Protein AF-E4XS10-F1 (afdb_monomer)

Sequence (160 aa):
MKAYHEHLRAQDFDCLFFNAWRDDASDKVFFDTILTDALDEKPAGSLENAVERLVAHYSSDDAFHLVIFLNNIESNCIARSLDLLVELVTCKKISLVATIDKIYGAFAFDQCQRSQLNFISIETATFMPYVHETKSGHSIWAKSAGKIGNFTKFPVTNKE

Foldseek 3Di:
DVVVQVVVVVVVAAEDEDELLDPPAALQVVLQCCCCVVVVDHRDPDNVVSLVVLLVQLLDPPGAQYEYEYEACVHPRNLVPLVSVLSNCLRPSYHYDYDHDDPCSVVSDDPVSCVSNVDDDDDDDDPDDPPPSPPPCPDPVSVVVVVVVPPDPDPPPDDD

Secondary structure (DSSP, 8-state):
-HHHHHHHHTTT-EEEEEETTSTT--HHHHHHHHHHHHH-PPPPSSHHHHHHHHHHHHTSTTS--EEEEEE-TTSHHHHTTHHHHHHHHTSTTEEEEE---STTGGGSS-HHHHHHH-------------TTTT-STTSHHHHHHHHGGG----------

pLDDT: mean 84.41, std 14.78, range [41.78, 96.5]

InterPro domains:
  IPR007220 Origin recognition complex, subunit 2 [PTHR14052] (6-147)
  IPR056772 Origin recognition complex subunit 2, RecA-like domain [PF04084] (4-122)

Structure (mmCIF, N/CA/C/O backbone):
data_AF-E4XS10-F1
#
_entry.id   AF-E4XS10-F1
#
loop_
_atom_site.group_PDB
_atom_site.id
_atom_site.type_symbol
_atom_site.label_atom_id
_atom_site.label_alt_id
_atom_site.label_comp_id
_atom_site.label_asym_id
_atom_site.label_entity_id
_atom_site.label_seq_id
_atom_site.pdbx_PDB_ins_code
_atom_site.Cartn_x
_atom_site.Cartn_y
_atom_site.Cartn_z
_atom_site.occupancy
_atom_site.B_iso_or_equiv
_atom_site.auth_seq_id
_atom_site.auth_comp_id
_atom_site.auth_asym_id
_atom_site.auth_atom_id
_atom_site.pdbx_PDB_model_num
ATOM 1 N N . MET A 1 1 ? 6.756 -11.443 -1.929 1.00 90.25 1 MET A N 1
ATOM 2 C CA . MET A 1 1 ? 5.445 -10.756 -1.874 1.00 90.25 1 MET A CA 1
ATOM 3 C C . MET A 1 1 ? 4.267 -11.681 -2.145 1.00 90.25 1 MET A C 1
ATOM 5 O O . MET A 1 1 ? 3.616 -12.047 -1.181 1.00 90.25 1 MET A 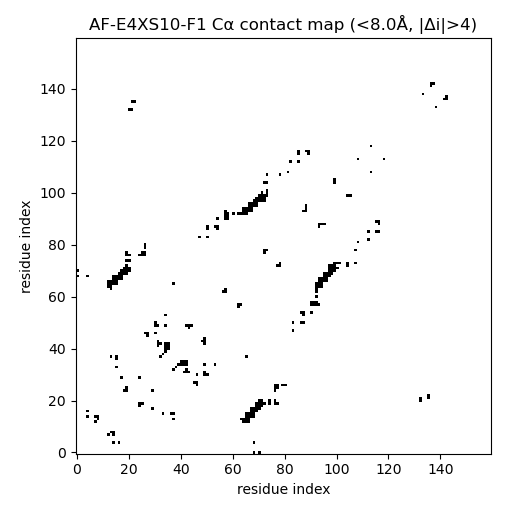O 1
ATOM 9 N N . LYS A 1 2 ? 4.006 -12.125 -3.386 1.00 92.06 2 LYS A N 1
ATOM 10 C CA . LYS A 1 2 ? 2.802 -12.924 -3.715 1.00 92.06 2 LYS A CA 1
ATOM 11 C C . LYS A 1 2 ? 2.607 -14.180 -2.848 1.00 92.06 2 LYS A C 1
ATOM 13 O O . LYS A 1 2 ? 1.542 -14.345 -2.272 1.00 92.06 2 LYS A O 1
ATOM 18 N N . ALA A 1 3 ? 3.644 -15.005 -2.697 1.00 93.62 3 ALA A N 1
ATOM 19 C CA . ALA A 1 3 ? 3.575 -16.202 -1.852 1.00 93.62 3 ALA A CA 1
ATOM 20 C C . ALA A 1 3 ? 3.287 -15.876 -0.373 1.00 93.62 3 ALA A C 1
ATOM 22 O O . ALA A 1 3 ? 2.589 -16.622 0.302 1.00 93.62 3 ALA A O 1
ATOM 23 N N . TYR A 1 4 ? 3.793 -14.743 0.129 1.00 94.25 4 TYR A N 1
ATOM 24 C CA . TYR A 1 4 ? 3.527 -14.308 1.502 1.00 94.25 4 TYR A CA 1
ATOM 25 C C . TYR A 1 4 ? 2.086 -13.806 1.663 1.00 94.25 4 TYR A C 1
ATOM 27 O O . TYR A 1 4 ? 1.415 -14.164 2.622 1.00 94.25 4 TYR A O 1
ATOM 35 N N . HIS A 1 5 ? 1.577 -13.067 0.679 1.00 94.94 5 HIS A N 1
ATOM 36 C CA . HIS A 1 5 ? 0.167 -12.687 0.616 1.00 94.94 5 HIS A CA 1
ATOM 37 C C . HIS A 1 5 ? -0.763 -13.913 0.585 1.00 94.94 5 HIS A C 1
ATOM 39 O O . HIS A 1 5 ? -1.728 -13.966 1.338 1.00 94.94 5 HIS A O 1
ATOM 45 N N . GLU A 1 6 ? -0.463 -14.925 -0.236 1.00 94.62 6 GLU A N 1
ATOM 46 C C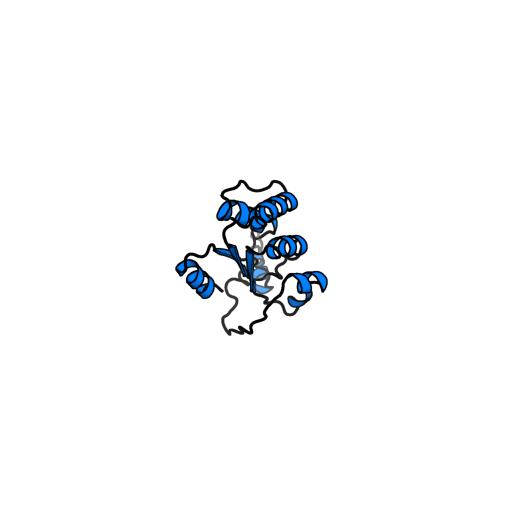A . GLU A 1 6 ? -1.238 -16.177 -0.278 1.00 94.62 6 GLU A CA 1
ATOM 47 C C . GLU A 1 6 ? -1.186 -16.929 1.059 1.00 94.62 6 GLU A C 1
ATOM 49 O O . GLU A 1 6 ? -2.200 -17.462 1.506 1.00 94.62 6 GLU A O 1
ATOM 54 N N . HIS A 1 7 ? -0.029 -16.926 1.725 1.00 95.19 7 HIS A N 1
ATOM 55 C CA . HIS A 1 7 ? 0.133 -17.513 3.051 1.00 95.19 7 HIS A CA 1
ATOM 56 C C . HIS A 1 7 ? -0.716 -16.811 4.122 1.00 95.19 7 HIS A C 1
ATOM 58 O O . HIS A 1 7 ? -1.375 -17.498 4.898 1.00 95.19 7 HIS A O 1
ATOM 64 N N . LEU A 1 8 ? -0.740 -15.472 4.151 1.00 94.44 8 LEU A N 1
ATOM 65 C CA . LEU A 1 8 ? -1.576 -14.722 5.098 1.00 94.44 8 LEU A CA 1
ATOM 66 C C . LEU A 1 8 ? -3.068 -14.871 4.792 1.00 94.44 8 LEU A C 1
ATOM 68 O O . LEU A 1 8 ? -3.858 -15.072 5.710 1.00 94.44 8 LEU A O 1
ATOM 72 N N . ARG A 1 9 ? -3.460 -14.874 3.513 1.00 91.94 9 ARG A N 1
ATOM 73 C CA . ARG A 1 9 ? -4.850 -15.160 3.130 1.00 91.94 9 ARG A CA 1
ATOM 74 C C . ARG A 1 9 ? -5.305 -16.550 3.563 1.00 91.94 9 ARG A C 1
ATOM 76 O O . ARG A 1 9 ? -6.439 -16.709 3.991 1.00 91.94 9 ARG A O 1
ATOM 83 N N . ALA A 1 10 ? -4.432 -17.553 3.487 1.00 94.00 10 ALA A N 1
ATOM 84 C CA . ALA A 1 10 ? -4.741 -18.898 3.975 1.00 94.00 10 ALA A CA 1
ATOM 85 C C . ALA A 1 10 ? -4.924 -18.962 5.505 1.00 94.00 10 ALA A C 1
ATOM 87 O O . ALA A 1 10 ? -5.482 -19.933 6.009 1.00 94.00 10 ALA A O 1
ATOM 88 N N . GLN A 1 11 ? -4.456 -17.944 6.232 1.00 93.69 11 GLN A N 1
ATOM 89 C CA . GLN A 1 11 ? -4.648 -17.769 7.673 1.00 93.69 11 GLN A CA 1
ATOM 90 C C . GLN A 1 11 ? -5.823 -16.840 8.013 1.00 93.69 11 GLN A C 1
ATOM 92 O O . GLN A 1 11 ? -5.967 -16.469 9.173 1.00 93.69 11 GLN A O 1
ATOM 97 N N . ASP A 1 12 ? -6.654 -16.487 7.027 1.00 91.81 12 ASP A N 1
ATOM 98 C CA . ASP A 1 12 ? -7.854 -15.658 7.200 1.00 91.81 12 ASP A CA 1
ATOM 99 C C . ASP A 1 12 ? -7.565 -14.199 7.610 1.00 91.81 12 ASP A C 1
ATOM 101 O O . ASP A 1 12 ? -8.380 -13.536 8.248 1.00 91.81 12 ASP A O 1
ATOM 105 N N . PHE A 1 13 ? -6.391 -13.672 7.237 1.00 92.56 13 PHE A N 1
ATOM 106 C CA . PHE A 1 13 ? -6.114 -12.237 7.344 1.00 92.56 13 PHE A CA 1
ATOM 107 C C . PHE A 1 13 ? -6.729 -11.468 6.179 1.00 92.56 13 PHE A C 1
ATOM 109 O O . PHE A 1 13 ? -6.592 -11.872 5.017 1.00 92.56 13 PHE A O 1
ATOM 116 N N . ASP A 1 14 ? -7.297 -10.300 6.479 1.00 93.19 14 ASP A N 1
ATOM 117 C CA . ASP A 1 14 ? -7.708 -9.367 5.441 1.00 93.19 14 ASP A CA 1
ATOM 118 C C . ASP A 1 14 ? -6.476 -8.730 4.789 1.00 93.19 14 ASP A C 1
ATOM 120 O O . ASP A 1 14 ? -5.573 -8.211 5.455 1.00 93.19 14 ASP A O 1
ATOM 124 N N . CYS A 1 15 ? -6.401 -8.848 3.469 1.00 95.06 15 CYS A N 1
ATOM 125 C CA . CYS A 1 15 ? -5.207 -8.537 2.705 1.00 95.06 15 CYS A CA 1
ATOM 126 C C . CYS A 1 15 ? -5.565 -7.789 1.426 1.00 95.06 15 CYS A C 1
ATOM 128 O O . CYS A 1 15 ? -6.272 -8.318 0.563 1.00 95.06 15 CYS A O 1
ATOM 130 N N . LEU A 1 16 ? -4.950 -6.622 1.245 1.00 94.94 16 LEU A N 1
ATOM 131 C CA . LEU A 1 16 ? -4.981 -5.887 -0.013 1.00 94.94 16 LEU A CA 1
ATOM 132 C C . LEU A 1 16 ? -3.654 -6.061 -0.750 1.00 94.94 16 LEU A C 1
ATOM 134 O O . LEU A 1 16 ? -2.589 -5.888 -0.164 1.00 94.94 16 LEU A O 1
ATOM 138 N N . PHE A 1 17 ? -3.701 -6.355 -2.051 1.00 94.75 17 PHE A N 1
ATOM 139 C CA . PHE A 1 17 ? -2.505 -6.486 -2.885 1.00 94.75 17 PHE A CA 1
ATOM 140 C C . PHE A 1 17 ? -2.512 -5.468 -4.023 1.00 94.75 17 PHE A C 1
ATOM 142 O O . PHE A 1 17 ? -3.313 -5.567 -4.952 1.00 94.75 17 PHE A O 1
ATOM 149 N N . PHE A 1 18 ? -1.577 -4.520 -3.985 1.00 93.88 18 PHE A N 1
ATOM 150 C CA . PHE A 1 18 ? -1.490 -3.426 -4.942 1.00 93.88 18 PHE A CA 1
ATOM 151 C C . PHE A 1 18 ? -0.147 -3.397 -5.680 1.00 93.88 18 PHE A C 1
ATOM 153 O O . PHE A 1 18 ? 0.933 -3.519 -5.099 1.00 93.88 18 PHE A O 1
ATOM 160 N N . ASN A 1 19 ? -0.224 -3.209 -6.996 1.00 92.81 19 ASN A N 1
ATOM 161 C CA . ASN A 1 19 ? 0.925 -3.151 -7.895 1.00 92.81 19 ASN A CA 1
ATOM 162 C C . ASN A 1 19 ? 1.097 -1.726 -8.415 1.00 92.81 19 ASN A C 1
ATOM 164 O O . ASN A 1 19 ? 0.420 -1.341 -9.368 1.00 92.81 19 ASN A O 1
ATOM 168 N N . ALA A 1 20 ? 2.016 -0.959 -7.831 1.00 90.12 20 ALA A N 1
ATOM 169 C CA . ALA A 1 20 ? 2.177 0.450 -8.187 1.00 90.12 20 ALA A CA 1
ATOM 170 C C . ALA A 1 20 ? 3.050 0.691 -9.436 1.00 90.12 20 ALA A C 1
ATOM 172 O O . ALA A 1 20 ? 3.214 1.824 -9.879 1.00 90.12 20 ALA A O 1
ATOM 173 N N . TRP A 1 21 ? 3.579 -0.374 -10.045 1.00 85.56 21 TRP A N 1
ATOM 174 C CA . TRP A 1 21 ? 4.240 -0.335 -11.355 1.00 85.56 21 TRP A CA 1
ATOM 175 C C . TRP A 1 21 ? 3.260 -0.342 -12.541 1.00 85.56 21 TRP A C 1
ATOM 177 O O . TRP A 1 21 ? 3.698 -0.197 -13.681 1.00 85.56 21 TRP A O 1
ATOM 187 N N . ARG A 1 22 ? 1.954 -0.548 -12.308 1.00 87.62 22 ARG A N 1
ATOM 188 C CA . ARG A 1 22 ? 0.944 -0.550 -13.378 1.00 87.62 22 ARG A CA 1
ATOM 189 C C . ARG A 1 22 ? 0.756 0.850 -13.962 1.00 87.62 22 ARG A C 1
ATOM 191 O O . ARG A 1 22 ? 0.765 1.834 -13.231 1.00 87.62 22 ARG A O 1
ATOM 198 N N . ASP A 1 23 ? 0.484 0.922 -15.263 1.00 82.75 23 ASP A N 1
ATOM 199 C CA . ASP A 1 23 ? 0.270 2.196 -15.965 1.00 82.75 23 ASP A CA 1
ATOM 200 C C . ASP A 1 23 ? -1.002 2.937 -15.505 1.00 82.75 23 ASP A C 1
ATOM 202 O O . ASP A 1 23 ? -1.078 4.159 -15.602 1.00 82.75 23 ASP A O 1
ATOM 206 N N . ASP A 1 24 ? -2.002 2.207 -15.003 1.00 86.38 24 ASP A N 1
ATOM 207 C CA . ASP A 1 24 ? -3.260 2.747 -14.478 1.00 86.38 24 ASP A CA 1
ATOM 208 C C . ASP A 1 24 ? -3.248 2.959 -12.955 1.00 86.38 24 ASP A C 1
ATOM 210 O O . ASP A 1 24 ? -4.259 3.368 -12.381 1.00 86.38 24 ASP A O 1
ATOM 214 N N . ALA A 1 25 ? -2.117 2.697 -12.293 1.00 88.94 25 ALA A N 1
ATOM 215 C CA . ALA A 1 25 ? -1.977 2.957 -10.871 1.00 88.94 25 ALA A CA 1
ATOM 216 C C . ALA A 1 25 ? -1.880 4.469 -10.609 1.00 88.94 25 ALA A C 1
ATOM 218 O O . ALA A 1 25 ? -1.029 5.171 -11.159 1.00 88.94 25 ALA A O 1
ATOM 219 N N . SER A 1 26 ? -2.739 4.957 -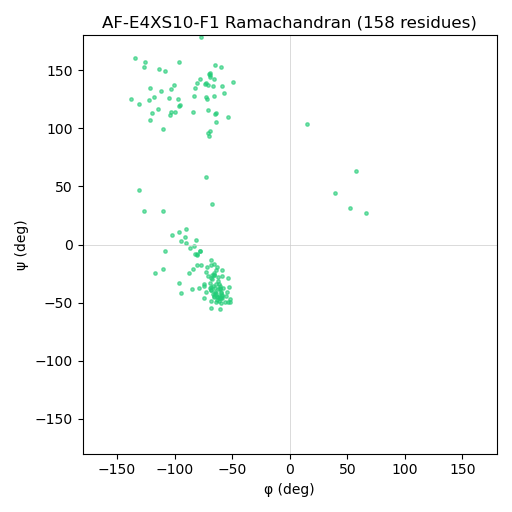9.717 1.00 91.81 26 SER A N 1
ATOM 220 C CA . SER A 1 26 ? -2.635 6.278 -9.099 1.00 91.81 26 SER A CA 1
ATOM 221 C C . SER A 1 26 ? -2.871 6.169 -7.595 1.00 91.81 26 SER A C 1
ATOM 223 O O . SER A 1 26 ? -3.445 5.188 -7.116 1.00 91.81 26 SER A O 1
ATOM 225 N N . ASP A 1 27 ? -2.427 7.177 -6.851 1.00 92.19 27 ASP A N 1
ATOM 226 C CA . ASP A 1 27 ? -2.756 7.347 -5.438 1.00 92.19 27 ASP A CA 1
ATOM 227 C C . ASP A 1 27 ? -4.268 7.278 -5.206 1.00 92.19 27 ASP A C 1
ATOM 229 O O . ASP A 1 27 ? -4.723 6.502 -4.371 1.00 92.19 27 ASP A O 1
ATOM 233 N N . LYS A 1 28 ? -5.064 7.988 -6.011 1.00 92.12 28 LYS A N 1
ATOM 234 C CA . LYS A 1 28 ? -6.524 7.921 -5.924 1.00 92.12 28 LYS A CA 1
ATOM 235 C C . LYS A 1 28 ? -7.046 6.494 -6.083 1.00 92.12 28 LYS A C 1
ATOM 237 O O . LYS A 1 28 ? -7.825 6.045 -5.252 1.00 92.12 28 LYS A O 1
ATOM 242 N N . VAL A 1 29 ? -6.597 5.776 -7.117 1.00 92.69 29 VAL A N 1
ATOM 243 C CA . VAL A 1 29 ? -7.012 4.381 -7.341 1.00 92.69 29 VAL A CA 1
ATOM 244 C C . VAL A 1 29 ? -6.627 3.513 -6.148 1.00 92.69 29 VAL A C 1
ATOM 246 O O . VAL A 1 29 ? -7.430 2.689 -5.731 1.00 92.69 29 VAL A O 1
ATOM 249 N N . PHE A 1 30 ? -5.445 3.710 -5.566 1.00 93.81 30 PHE A N 1
ATOM 250 C CA . PHE A 1 30 ? -5.004 2.965 -4.391 1.00 93.81 30 PHE A CA 1
ATOM 251 C C . PHE A 1 30 ? -5.938 3.162 -3.186 1.00 93.81 30 PHE A C 1
ATOM 253 O O . PHE A 1 30 ? -6.467 2.177 -2.675 1.00 93.81 30 PHE A O 1
ATOM 260 N N . PHE A 1 31 ? -6.197 4.404 -2.763 1.00 94.12 31 PHE A N 1
ATOM 261 C CA . PHE A 1 31 ? -7.053 4.656 -1.595 1.00 94.12 31 PHE A CA 1
ATOM 262 C C . PHE A 1 31 ? -8.527 4.317 -1.853 1.00 94.12 31 PHE A C 1
ATOM 264 O O . PHE A 1 31 ? -9.179 3.751 -0.976 1.00 94.12 31 PHE A O 1
ATOM 271 N N . ASP A 1 32 ? -9.040 4.574 -3.060 1.00 93.62 32 ASP A N 1
ATOM 272 C CA . ASP A 1 32 ? -10.398 4.165 -3.438 1.00 93.62 32 ASP A CA 1
ATOM 273 C C . ASP A 1 32 ? -10.542 2.633 -3.459 1.00 93.62 32 ASP A C 1
ATOM 275 O O . ASP A 1 32 ? -11.595 2.115 -3.088 1.00 93.62 32 ASP A O 1
ATOM 279 N N . THR A 1 33 ? -9.489 1.895 -3.838 1.00 93.62 33 THR A N 1
ATOM 280 C CA . THR A 1 33 ? -9.486 0.423 -3.762 1.00 93.62 33 THR A CA 1
ATOM 281 C C . THR A 1 33 ? -9.567 -0.042 -2.310 1.00 93.62 33 THR A C 1
ATOM 283 O O . THR A 1 33 ? -10.330 -0.950 -2.019 1.00 93.62 33 THR A O 1
ATOM 286 N N . ILE A 1 34 ? -8.857 0.596 -1.371 1.00 93.75 34 ILE A N 1
ATOM 287 C CA . ILE A 1 34 ? -8.972 0.239 0.056 1.00 93.75 34 ILE A CA 1
ATOM 288 C C . ILE A 1 34 ? -10.403 0.483 0.558 1.00 93.75 34 ILE A C 1
ATOM 290 O O . ILE A 1 34 ? -10.967 -0.374 1.228 1.00 93.75 34 ILE A O 1
ATOM 294 N N . LEU A 1 35 ? -11.006 1.628 0.225 1.00 93.62 35 LEU A N 1
ATOM 295 C CA . LEU A 1 35 ? -12.381 1.941 0.634 1.00 93.62 35 LEU A CA 1
ATOM 296 C C . LEU A 1 35 ? -13.396 0.931 0.094 1.00 93.62 35 LEU A C 1
ATOM 298 O O . LEU A 1 35 ? -14.271 0.477 0.827 1.00 93.62 35 LEU A O 1
ATOM 302 N N . THR A 1 36 ? -13.280 0.597 -1.187 1.00 93.19 36 THR A N 1
ATOM 303 C CA . THR A 1 36 ? -14.228 -0.296 -1.861 1.00 93.19 36 THR A CA 1
ATOM 304 C C . THR A 1 36 ? -14.028 -1.750 -1.456 1.00 93.19 36 THR A C 1
ATOM 306 O O . THR A 1 36 ? -15.001 -2.410 -1.110 1.00 93.19 36 THR A O 1
ATOM 309 N N . ASP A 1 37 ? -12.790 -2.245 -1.436 1.00 91.06 37 ASP A N 1
ATOM 310 C CA . ASP A 1 37 ? -12.521 -3.656 -1.150 1.00 91.06 37 ASP A CA 1
ATOM 311 C C . ASP A 1 37 ? -12.590 -3.974 0.351 1.00 91.06 37 ASP A C 1
ATOM 313 O O . ASP A 1 37 ? -13.067 -5.048 0.711 1.00 91.06 37 ASP A O 1
ATOM 317 N N . ALA A 1 38 ? -12.125 -3.072 1.227 1.00 89.38 38 ALA A N 1
ATOM 318 C CA . ALA A 1 38 ? -12.039 -3.350 2.664 1.00 89.38 38 ALA A CA 1
ATOM 319 C C . ALA A 1 38 ? -13.247 -2.837 3.466 1.00 89.38 38 ALA A C 1
ATOM 321 O O . ALA A 1 38 ? -13.623 -3.458 4.457 1.00 89.38 38 ALA A O 1
ATOM 322 N N . LEU A 1 39 ? -13.862 -1.714 3.066 1.00 89.94 39 LEU A N 1
ATOM 323 C CA . LEU A 1 39 ? -15.005 -1.124 3.786 1.00 89.94 39 LEU A CA 1
ATOM 324 C C . LEU A 1 39 ? -16.349 -1.265 3.053 1.00 89.94 39 LEU A C 1
ATOM 326 O O . LEU A 1 39 ? -17.373 -0.889 3.619 1.00 89.94 39 LEU A O 1
ATOM 330 N N . ASP A 1 40 ? -16.361 -1.780 1.816 1.00 90.25 40 ASP A N 1
ATOM 331 C CA . ASP A 1 40 ? -17.539 -1.795 0.927 1.00 90.25 40 ASP A CA 1
ATOM 332 C C . ASP A 1 40 ? -18.173 -0.392 0.770 1.00 90.25 40 ASP A C 1
ATOM 334 O O . ASP A 1 40 ? -19.385 -0.206 0.618 1.00 90.25 40 ASP A O 1
ATOM 338 N N . GLU A 1 41 ? -17.327 0.643 0.835 1.00 91.06 41 GLU A N 1
ATOM 339 C CA . GLU A 1 41 ? -17.724 2.039 0.701 1.00 91.06 41 GLU A CA 1
ATOM 340 C C . GLU A 1 41 ? -17.534 2.552 -0.727 1.00 91.06 41 GLU A C 1
ATOM 342 O O . GLU A 1 41 ? -16.722 2.072 -1.515 1.00 91.06 41 GLU A O 1
ATOM 347 N N . LYS A 1 42 ? -18.282 3.603 -1.076 1.00 90.75 42 LYS A N 1
ATOM 348 C CA . LYS A 1 42 ? -18.122 4.258 -2.377 1.00 90.75 42 LYS A CA 1
ATOM 349 C C . LYS A 1 42 ? -16.790 5.019 -2.446 1.00 90.75 42 LYS A C 1
ATOM 351 O O . LYS A 1 42 ? -16.417 5.641 -1.449 1.00 90.75 42 LYS A O 1
ATOM 356 N N . PRO A 1 43 ? -16.161 5.087 -3.637 1.00 90.25 43 PRO A N 1
ATOM 357 C CA . PRO A 1 43 ? -14.972 5.899 -3.872 1.00 90.25 43 PRO A CA 1
ATOM 358 C C . PRO A 1 43 ? -15.151 7.329 -3.372 1.00 90.25 43 PRO A C 1
ATOM 360 O O . PRO A 1 43 ? -16.212 7.945 -3.558 1.00 90.25 43 PRO A O 1
ATOM 363 N N . ALA A 1 44 ? -14.107 7.875 -2.764 1.00 82.69 44 ALA A N 1
ATOM 364 C CA . ALA A 1 44 ? -14.147 9.242 -2.294 1.00 82.69 44 ALA A CA 1
ATOM 365 C C . ALA A 1 44 ? -13.944 10.204 -3.476 1.00 82.69 44 ALA A C 1
ATOM 367 O O . ALA A 1 44 ? -13.175 9.974 -4.412 1.00 82.69 44 ALA A O 1
ATOM 368 N N . GLY A 1 45 ? -14.657 11.333 -3.457 1.00 85.00 45 GLY A N 1
ATOM 369 C CA . GLY A 1 45 ? -14.485 12.368 -4.482 1.00 85.00 45 GLY A CA 1
ATOM 370 C C . GLY A 1 45 ? -13.059 12.936 -4.515 1.00 85.00 45 GLY A C 1
ATOM 371 O O . GLY A 1 45 ? -12.537 13.204 -5.601 1.00 85.00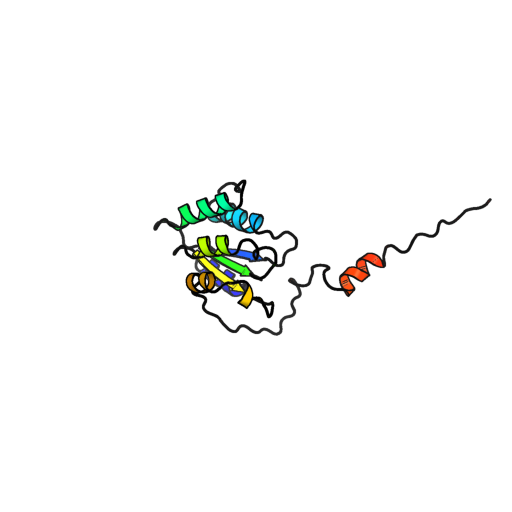 45 GLY A O 1
ATOM 372 N N . SER A 1 46 ? -12.432 13.060 -3.340 1.00 91.75 46 SER A N 1
ATOM 373 C CA . SER A 1 46 ? -11.071 13.557 -3.119 1.00 91.75 46 SER A CA 1
ATOM 374 C C . SER A 1 46 ? -10.231 12.564 -2.314 1.00 91.75 46 SER A C 1
ATOM 376 O O . SER A 1 46 ? -10.768 11.742 -1.572 1.00 91.75 46 SER A O 1
ATOM 378 N N . LEU A 1 47 ? -8.910 12.671 -2.464 1.00 90.75 47 LEU A N 1
ATOM 379 C CA . LEU A 1 47 ? -7.930 11.786 -1.840 1.00 90.75 47 LEU A CA 1
ATOM 380 C C . LEU A 1 47 ? -7.909 11.943 -0.314 1.00 90.75 47 LEU A C 1
ATOM 382 O O . LEU A 1 47 ? -7.905 10.961 0.417 1.00 90.75 47 LEU A O 1
ATOM 386 N N . GLU A 1 48 ? -7.966 13.182 0.163 1.00 91.62 48 GLU A N 1
ATOM 387 C CA . GLU A 1 48 ? -7.906 13.529 1.583 1.00 91.62 48 GLU A CA 1
ATOM 388 C C . GLU A 1 48 ? -9.122 12.977 2.331 1.00 91.62 48 GLU A C 1
ATOM 390 O O . GLU A 1 48 ? -8.989 12.380 3.390 1.00 91.62 48 GLU A O 1
ATOM 395 N N . ASN A 1 49 ? -10.309 13.089 1.727 1.00 93.38 49 ASN A N 1
ATOM 396 C CA . ASN A 1 49 ? -11.538 12.520 2.280 1.00 93.38 49 ASN A CA 1
ATOM 397 C C . ASN A 1 49 ? -11.513 10.982 2.250 1.00 93.38 49 ASN A C 1
ATOM 399 O O . ASN A 1 49 ? -12.141 10.350 3.094 1.00 93.38 49 ASN A O 1
ATOM 403 N N . ALA A 1 50 ? -10.802 10.364 1.297 1.00 94.12 50 ALA A N 1
ATOM 404 C CA . ALA A 1 50 ? -10.615 8.915 1.307 1.00 94.12 50 ALA A CA 1
ATOM 405 C C . ALA A 1 50 ? -9.825 8.481 2.545 1.00 94.12 50 ALA A C 1
ATOM 407 O O . ALA A 1 50 ? -10.241 7.591 3.283 1.00 94.12 50 ALA A O 1
ATOM 408 N N . VAL A 1 51 ? -8.702 9.158 2.778 1.00 94.69 51 VAL A N 1
ATOM 409 C CA . VAL A 1 51 ? -7.779 8.874 3.878 1.00 94.69 51 VAL A CA 1
ATOM 410 C C . VAL A 1 51 ? -8.438 9.161 5.219 1.00 94.69 51 VAL A C 1
ATOM 412 O O . VAL A 1 51 ? -8.389 8.306 6.092 1.00 94.69 51 VAL A O 1
ATOM 415 N N . GLU A 1 52 ? -9.131 10.291 5.365 1.00 94.25 52 GLU A N 1
ATOM 416 C CA . GLU A 1 52 ? -9.840 10.652 6.598 1.00 94.25 52 GLU A CA 1
ATOM 417 C C . GLU A 1 52 ? -10.837 9.563 7.020 1.00 94.25 52 GLU A C 1
ATOM 419 O O . GLU A 1 52 ? -10.868 9.162 8.183 1.00 94.25 52 GLU A O 1
ATOM 424 N N . ARG A 1 53 ? -11.614 9.022 6.073 1.00 94.00 53 ARG A N 1
ATOM 425 C CA . ARG A 1 53 ? -12.563 7.929 6.342 1.00 94.00 53 ARG A CA 1
ATOM 426 C C . ARG A 1 53 ? -11.863 6.642 6.745 1.00 94.00 53 ARG A C 1
ATOM 428 O O . ARG A 1 53 ? -12.279 5.997 7.705 1.00 94.00 53 ARG A O 1
ATOM 435 N N . LEU A 1 54 ? -10.797 6.282 6.031 1.00 94.62 54 LEU A N 1
ATOM 436 C CA . LEU A 1 54 ? -10.002 5.101 6.349 1.00 94.62 54 LEU A CA 1
ATOM 437 C C . LEU A 1 54 ? -9.389 5.219 7.747 1.00 94.62 54 LEU A C 1
ATOM 439 O O . LEU A 1 54 ? -9.536 4.311 8.560 1.00 94.62 54 LEU A O 1
ATOM 443 N N . VAL A 1 55 ? -8.765 6.353 8.059 1.00 94.94 55 VAL A N 1
ATOM 444 C CA . VAL A 1 55 ? -8.173 6.624 9.372 1.00 94.94 55 VAL A CA 1
ATOM 445 C C . VAL A 1 55 ? -9.247 6.594 10.456 1.00 94.94 55 VAL A C 1
ATOM 447 O O . VAL A 1 55 ? -9.041 5.954 11.484 1.00 94.94 55 VAL A O 1
ATOM 450 N N . ALA A 1 56 ? -10.412 7.205 10.231 1.00 93.62 56 ALA A N 1
ATOM 451 C CA . ALA A 1 56 ? -11.520 7.172 11.183 1.00 93.62 56 ALA A CA 1
ATOM 452 C C . ALA A 1 56 ? -12.003 5.739 11.466 1.00 93.62 56 ALA A C 1
ATOM 454 O O . ALA A 1 56 ? -12.242 5.394 12.623 1.00 93.62 56 ALA A O 1
ATOM 455 N N . HIS A 1 57 ? -12.097 4.892 10.437 1.00 93.56 57 HIS A N 1
ATOM 456 C CA . HIS A 1 57 ? -12.492 3.493 10.593 1.00 93.56 57 HIS A CA 1
ATOM 457 C C . HIS A 1 57 ? -11.426 2.675 11.336 1.00 93.56 57 HIS A C 1
ATOM 459 O O . HIS A 1 57 ? -11.713 2.064 12.365 1.00 93.56 57 HIS A O 1
ATOM 465 N N . TYR A 1 58 ? -10.179 2.696 10.858 1.00 94.38 58 TYR A N 1
ATOM 466 C CA . TYR A 1 58 ? -9.085 1.870 11.386 1.00 94.38 58 TYR A CA 1
ATOM 467 C C . TYR A 1 58 ? -8.468 2.391 12.693 1.00 94.38 58 TYR A C 1
ATOM 469 O O . TYR A 1 58 ? -7.644 1.703 13.302 1.00 94.38 58 TYR A O 1
ATOM 477 N N . SER A 1 59 ? -8.881 3.574 13.152 1.00 92.56 59 SER A N 1
ATOM 478 C CA . SER A 1 59 ? -8.605 4.059 14.509 1.00 92.56 59 SER A CA 1
ATOM 479 C C . SER A 1 59 ? -9.500 3.407 15.566 1.00 92.56 59 SER A C 1
ATOM 481 O O . SER A 1 59 ? -9.172 3.472 16.750 1.00 92.56 59 SER A O 1
ATOM 483 N N . SER A 1 60 ? -10.618 2.789 15.170 1.00 91.25 60 SER A N 1
ATOM 484 C CA . SER A 1 60 ? -11.486 2.052 16.089 1.00 91.25 60 SER A CA 1
ATOM 485 C C . SER A 1 60 ? -10.842 0.733 16.525 1.00 91.25 60 SER A C 1
ATOM 487 O O . SER A 1 60 ? -10.282 -0.003 15.709 1.00 91.25 60 SER A O 1
ATOM 489 N N . ASP A 1 61 ? -10.965 0.384 17.808 1.00 85.44 61 ASP A N 1
ATOM 490 C CA . ASP A 1 61 ? -10.430 -0.875 18.343 1.00 85.44 61 ASP A CA 1
ATOM 491 C C . ASP A 1 61 ? -11.135 -2.115 17.766 1.00 85.44 61 ASP A C 1
ATOM 493 O 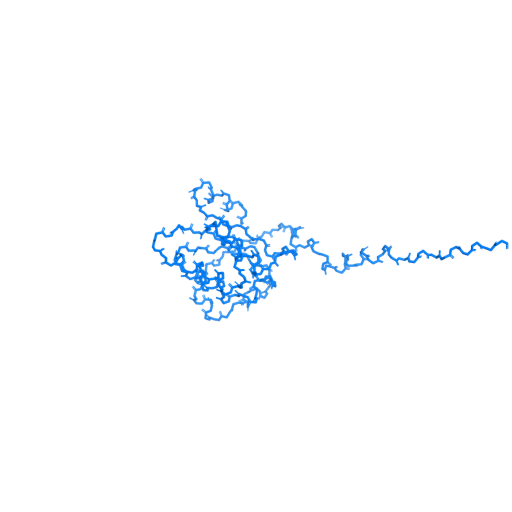O . ASP A 1 61 ? -10.523 -3.186 17.684 1.00 85.44 61 ASP A O 1
ATOM 497 N N . ASP A 1 62 ? -12.376 -1.954 17.303 1.00 87.88 62 ASP A N 1
ATOM 498 C CA . ASP A 1 62 ? -13.189 -3.016 16.700 1.00 87.88 62 ASP A CA 1
ATOM 499 C C . ASP A 1 62 ? -12.875 -3.250 15.214 1.00 87.88 62 ASP A C 1
ATOM 501 O O . ASP A 1 62 ? -13.368 -4.212 14.626 1.00 87.88 62 ASP A O 1
ATOM 505 N N . ALA A 1 63 ? -12.050 -2.400 14.592 1.00 89.81 63 ALA A N 1
ATOM 506 C CA . ALA A 1 63 ? -11.679 -2.578 13.195 1.00 89.81 63 ALA A CA 1
ATOM 507 C C . ALA A 1 63 ? -10.844 -3.854 12.996 1.00 89.81 63 ALA A C 1
ATOM 509 O O . ALA A 1 63 ? -9.978 -4.214 13.816 1.00 89.81 63 ALA A O 1
ATOM 510 N N . PHE A 1 64 ? -11.103 -4.524 11.872 1.00 90.94 64 PHE A N 1
ATOM 511 C CA . PHE A 1 64 ? -10.332 -5.677 11.425 1.00 90.94 64 PHE A CA 1
ATOM 512 C C . PHE A 1 64 ? -8.892 -5.270 11.103 1.00 90.94 64 PHE A C 1
ATOM 514 O O . PHE A 1 64 ? -8.600 -4.112 10.802 1.00 90.94 64 PHE A O 1
ATOM 521 N N . HIS A 1 65 ? -7.970 -6.227 11.205 1.00 94.25 65 HIS A N 1
ATOM 522 C CA . HIS A 1 65 ? -6.574 -5.974 10.873 1.00 94.25 65 HIS A CA 1
ATOM 523 C C . HIS A 1 65 ? -6.357 -6.124 9.366 1.00 94.25 65 HIS A C 1
ATOM 525 O O . HIS A 1 65 ? -6.461 -7.235 8.849 1.00 94.25 65 HIS A O 1
ATOM 531 N N . LEU A 1 66 ? -6.024 -5.026 8.689 1.00 95.56 66 LEU A N 1
ATOM 532 C CA . LEU A 1 66 ? -5.757 -4.995 7.255 1.00 95.56 66 LEU A CA 1
ATOM 533 C C . LEU A 1 66 ? -4.250 -5.063 6.987 1.00 95.56 66 LEU A C 1
ATOM 535 O O . LEU A 1 66 ? -3.479 -4.218 7.450 1.00 95.56 66 LEU A O 1
ATOM 539 N N . VAL A 1 67 ? -3.826 -6.030 6.173 1.00 96.50 67 VAL A N 1
ATOM 540 C CA . VAL A 1 67 ? -2.445 -6.120 5.683 1.00 96.50 67 VAL A CA 1
ATOM 541 C C . VAL A 1 67 ? -2.371 -5.633 4.239 1.00 96.50 67 VAL A C 1
ATOM 543 O O . VAL A 1 67 ? -2.900 -6.251 3.316 1.00 96.50 67 VAL A O 1
ATOM 546 N N . ILE A 1 68 ? -1.669 -4.527 4.024 1.00 95.75 68 ILE A N 1
ATOM 547 C CA . ILE A 1 68 ? -1.471 -3.925 2.709 1.00 95.75 68 ILE A CA 1
ATOM 548 C C . ILE A 1 68 ? -0.141 -4.410 2.135 1.00 95.75 68 ILE A C 1
ATOM 550 O O . ILE A 1 68 ? 0.927 -4.153 2.685 1.00 95.75 68 ILE A O 1
ATOM 554 N N . PHE A 1 69 ? -0.203 -5.075 0.987 1.00 96.31 69 PHE A N 1
ATOM 555 C CA . PHE A 1 69 ? 0.946 -5.459 0.179 1.00 96.31 69 PHE A CA 1
ATOM 556 C C . PHE A 1 69 ? 1.111 -4.474 -0.971 1.00 96.31 69 PHE A C 1
ATOM 558 O O . PHE A 1 69 ? 0.281 -4.435 -1.878 1.00 96.31 69 PHE A O 1
ATOM 565 N N . LEU A 1 70 ? 2.201 -3.712 -0.960 1.00 94.31 70 LEU A N 1
ATOM 566 C CA . LEU A 1 70 ? 2.459 -2.664 -1.935 1.00 94.31 70 LEU A CA 1
ATOM 567 C C . LEU A 1 70 ? 3.771 -2.899 -2.690 1.00 94.31 70 LEU A C 1
ATOM 569 O O . LEU A 1 70 ? 4.860 -2.694 -2.155 1.00 94.31 70 LEU A O 1
ATOM 573 N N . ASN A 1 71 ? 3.679 -3.294 -3.958 1.00 93.25 71 ASN A N 1
ATOM 574 C CA . ASN A 1 71 ? 4.872 -3.426 -4.795 1.00 93.25 71 ASN A CA 1
ATOM 575 C C . ASN A 1 71 ? 5.295 -2.066 -5.365 1.00 93.25 71 ASN A C 1
ATOM 577 O O . ASN A 1 71 ? 4.451 -1.346 -5.907 1.00 93.25 71 ASN A O 1
ATOM 581 N N . ASN A 1 72 ? 6.596 -1.765 -5.299 1.00 90.62 72 ASN A N 1
ATOM 582 C CA . ASN A 1 72 ? 7.226 -0.530 -5.782 1.00 90.62 72 ASN A CA 1
ATOM 583 C C . ASN A 1 72 ? 6.633 0.734 -5.145 1.00 90.62 72 ASN A C 1
ATOM 585 O O . ASN A 1 72 ? 6.061 1.591 -5.830 1.00 90.62 72 ASN A O 1
ATOM 589 N N . ILE A 1 73 ? 6.776 0.869 -3.827 1.00 90.31 73 ILE A N 1
ATOM 590 C CA . ILE A 1 73 ? 6.286 2.033 -3.067 1.00 90.31 73 ILE A CA 1
ATOM 591 C C . ILE A 1 73 ? 6.883 3.365 -3.551 1.00 90.31 73 ILE A C 1
ATOM 593 O O . ILE A 1 73 ? 6.251 4.412 -3.477 1.00 90.31 73 ILE A O 1
ATOM 597 N N . GLU A 1 74 ? 8.080 3.315 -4.126 1.00 86.81 74 GLU A N 1
ATOM 598 C CA . GLU A 1 74 ? 8.814 4.428 -4.720 1.00 86.81 74 GLU A CA 1
ATOM 599 C C . GLU A 1 74 ? 8.373 4.774 -6.154 1.00 86.81 74 GLU A C 1
ATOM 601 O O . GLU A 1 74 ? 8.996 5.596 -6.845 1.00 86.81 74 GLU A O 1
ATOM 606 N N . SER A 1 75 ? 7.346 4.100 -6.665 1.00 83.56 75 SER A N 1
ATOM 607 C CA . SER A 1 75 ? 6.710 4.453 -7.929 1.00 83.56 75 SER A CA 1
ATOM 608 C C . SER A 1 75 ? 6.138 5.876 -7.874 1.00 83.56 75 SER A C 1
ATOM 610 O O . SER A 1 75 ? 5.755 6.398 -6.826 1.00 83.56 75 SER A O 1
ATOM 612 N N . ASN A 1 76 ? 6.046 6.523 -9.039 1.00 74.94 76 ASN A N 1
ATOM 613 C CA . ASN A 1 76 ? 5.507 7.886 -9.129 1.00 74.94 76 ASN A CA 1
ATOM 614 C C . ASN A 1 76 ? 4.029 7.966 -8.700 1.00 74.94 76 ASN A C 1
ATOM 616 O O . ASN A 1 76 ? 3.559 9.053 -8.379 1.00 74.94 76 ASN A O 1
ATOM 620 N N . CYS A 1 77 ? 3.328 6.827 -8.705 1.00 80.00 77 CYS A N 1
ATOM 621 C CA . CYS A 1 77 ? 1.936 6.672 -8.298 1.00 80.00 77 CYS A CA 1
ATOM 622 C C . CYS A 1 77 ? 1.705 7.104 -6.844 1.00 80.00 77 CYS A C 1
ATOM 624 O O . CYS A 1 77 ? 0.723 7.778 -6.565 1.00 80.00 77 CYS A O 1
ATOM 626 N N . ILE A 1 78 ? 2.600 6.722 -5.929 1.00 83.06 78 ILE A N 1
ATOM 627 C CA . ILE A 1 78 ? 2.405 6.896 -4.479 1.00 83.06 78 ILE A CA 1
ATOM 628 C C . ILE A 1 78 ? 3.344 7.955 -3.906 1.00 83.06 78 ILE A C 1
ATOM 630 O O . ILE A 1 78 ? 3.030 8.567 -2.890 1.00 83.06 78 ILE A O 1
ATOM 634 N N . ALA A 1 79 ? 4.446 8.261 -4.598 1.00 77.31 79 ALA A N 1
ATOM 635 C CA . ALA A 1 79 ? 5.452 9.221 -4.146 1.00 77.31 79 ALA A CA 1
ATOM 636 C C . ALA A 1 79 ? 4.896 10.614 -3.783 1.00 77.31 79 ALA A C 1
ATOM 638 O O . ALA A 1 79 ? 5.471 11.296 -2.942 1.00 77.31 79 ALA A O 1
ATOM 639 N N . ARG A 1 80 ? 3.795 11.053 -4.409 1.00 81.88 80 ARG A N 1
ATOM 640 C CA . ARG A 1 80 ? 3.165 12.358 -4.119 1.00 81.88 80 ARG A CA 1
ATOM 641 C C . ARG A 1 80 ? 2.282 12.363 -2.874 1.00 81.88 80 ARG A C 1
ATOM 643 O O . ARG A 1 80 ? 2.002 13.435 -2.356 1.00 81.88 80 ARG A O 1
ATOM 650 N N . SER A 1 81 ? 1.886 11.185 -2.412 1.00 89.19 81 SER A N 1
ATOM 651 C CA . SER A 1 81 ? 0.865 10.987 -1.383 1.00 89.19 81 SER A CA 1
ATOM 652 C C . SER A 1 81 ? 1.413 10.115 -0.250 1.00 89.19 81 SER A C 1
ATOM 654 O O . SER A 1 81 ? 0.672 9.397 0.418 1.00 89.19 81 SER A O 1
ATOM 656 N N . LEU A 1 82 ? 2.736 10.175 -0.039 1.00 89.25 82 LEU A N 1
ATOM 657 C CA . LEU A 1 82 ? 3.429 9.437 1.015 1.00 89.25 82 LEU A CA 1
ATOM 658 C C . LEU A 1 82 ? 3.003 9.897 2.405 1.00 89.25 82 LEU A C 1
ATOM 660 O O . LEU A 1 82 ? 2.840 9.044 3.265 1.00 89.25 82 LEU A O 1
ATOM 664 N N . ASP A 1 83 ? 2.756 11.193 2.610 1.00 91.62 83 ASP A N 1
ATOM 665 C CA . ASP A 1 83 ? 2.252 11.707 3.891 1.00 91.62 83 ASP A CA 1
ATOM 666 C C . ASP A 1 83 ? 0.914 11.058 4.265 1.00 91.62 83 ASP A C 1
ATOM 668 O O . ASP A 1 83 ? 0.741 10.582 5.383 1.00 91.62 83 ASP A O 1
ATOM 672 N N . LEU A 1 84 ? 0.007 10.943 3.292 1.00 93.44 84 LEU A N 1
ATOM 673 C CA . LEU A 1 84 ? -1.296 10.303 3.470 1.00 93.44 84 LEU A CA 1
ATOM 674 C C . LEU A 1 84 ? -1.176 8.789 3.685 1.00 93.44 84 LEU A C 1
ATOM 676 O O . LEU A 1 84 ? -1.913 8.204 4.477 1.00 93.44 84 LEU A O 1
ATOM 680 N N . LEU A 1 85 ? -0.231 8.136 3.000 1.00 92.75 85 LEU A N 1
ATOM 681 C CA . LEU A 1 85 ? 0.068 6.725 3.242 1.00 92.75 85 LEU A CA 1
ATOM 682 C C . LEU A 1 85 ? 0.616 6.515 4.657 1.00 92.75 85 LEU A C 1
ATOM 684 O O . LEU A 1 85 ? 0.243 5.549 5.316 1.00 92.75 85 LEU A O 1
ATOM 688 N N . VAL A 1 86 ? 1.501 7.399 5.119 1.00 92.94 86 VAL A N 1
ATOM 689 C CA . VAL A 1 86 ? 2.068 7.337 6.466 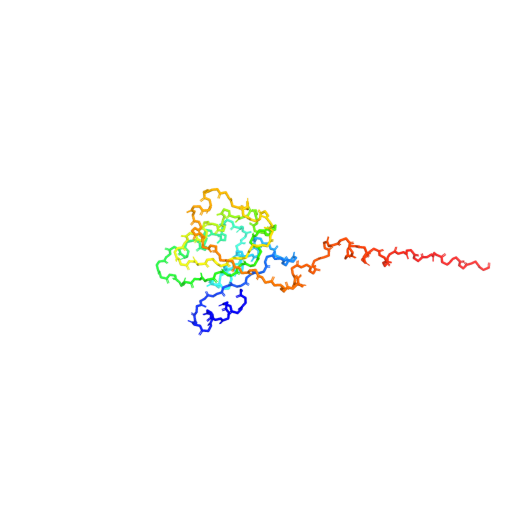1.00 92.94 86 VAL A CA 1
ATOM 690 C C . VAL A 1 86 ? 0.964 7.518 7.498 1.00 92.94 86 VAL A C 1
ATOM 692 O O . VAL A 1 86 ? 0.856 6.688 8.396 1.00 92.94 86 VAL A O 1
ATOM 695 N N . GLU A 1 87 ? 0.108 8.527 7.334 1.00 93.75 87 GLU A N 1
ATOM 696 C CA . GLU A 1 87 ? -1.050 8.758 8.201 1.00 93.75 87 GLU A CA 1
ATOM 697 C C . GLU A 1 87 ? -1.902 7.488 8.333 1.00 93.75 87 GLU A C 1
ATOM 699 O O . GLU A 1 87 ? -2.147 7.007 9.441 1.00 93.75 87 GLU A O 1
ATOM 704 N N . LEU A 1 88 ? -2.241 6.859 7.206 1.00 93.62 88 LEU A N 1
ATOM 705 C CA . LEU A 1 88 ? -2.981 5.602 7.198 1.00 93.62 88 LEU A CA 1
ATOM 706 C C . LEU A 1 88 ? -2.240 4.474 7.941 1.00 93.62 88 LEU A C 1
ATOM 708 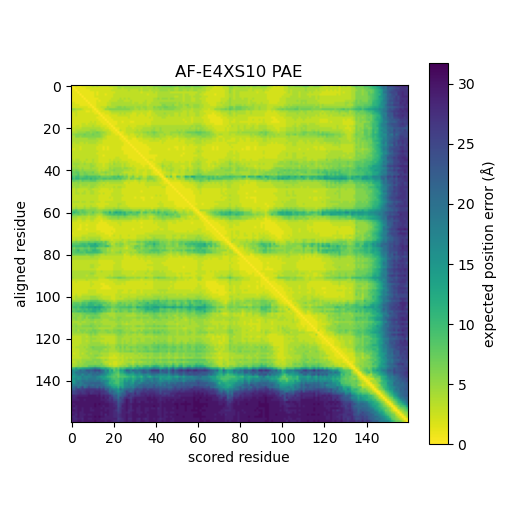O O . LEU A 1 88 ? -2.811 3.818 8.809 1.00 93.62 88 LEU A O 1
ATOM 712 N N . VAL A 1 89 ? -0.964 4.244 7.629 1.00 93.06 89 VAL A N 1
ATOM 713 C CA . VAL A 1 89 ? -0.177 3.115 8.166 1.00 93.06 89 VAL A CA 1
ATOM 714 C C . VAL A 1 89 ? 0.170 3.291 9.646 1.00 93.06 89 VAL A C 1
ATOM 716 O O . VAL A 1 89 ? 0.438 2.310 10.334 1.00 93.06 89 VAL A O 1
ATOM 719 N N . THR A 1 90 ? 0.113 4.513 10.183 1.00 92.88 90 THR A N 1
ATOM 720 C CA . THR A 1 90 ? 0.245 4.723 11.634 1.00 92.88 90 THR A CA 1
ATOM 721 C C . THR A 1 90 ? -0.932 4.181 12.450 1.00 92.88 90 THR A C 1
ATOM 723 O O . THR A 1 90 ? -0.807 4.017 13.668 1.00 92.88 90 THR A O 1
ATOM 726 N N . CYS A 1 91 ? -2.054 3.836 11.810 1.00 92.69 91 CYS A N 1
ATOM 727 C CA . CYS A 1 91 ? -3.155 3.142 12.469 1.00 92.69 91 CYS A CA 1
ATOM 728 C C . CYS A 1 91 ? -2.716 1.735 12.907 1.00 92.69 91 CYS A C 1
ATOM 730 O O . CYS A 1 91 ? -2.268 0.928 12.097 1.00 92.69 91 CYS A O 1
ATOM 732 N N . LYS A 1 92 ? -2.921 1.381 14.184 1.00 89.12 92 LYS A N 1
ATOM 733 C CA . LYS A 1 92 ? -2.490 0.080 14.753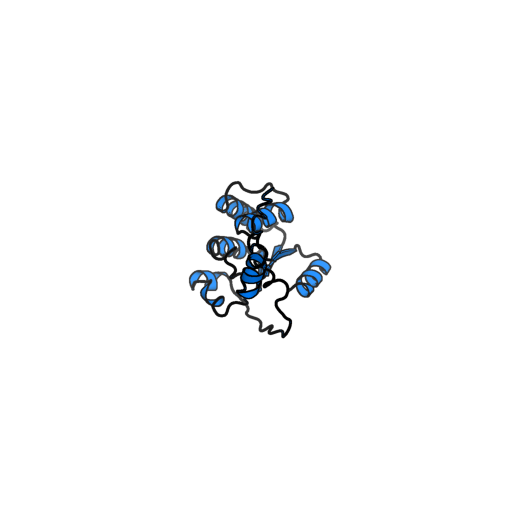 1.00 89.12 92 LYS A CA 1
ATOM 734 C C . LYS A 1 92 ? -3.083 -1.145 14.047 1.00 89.12 92 LYS A C 1
ATOM 736 O O . LYS A 1 92 ? -2.564 -2.252 14.183 1.00 89.12 92 LYS A O 1
ATOM 741 N N . LYS A 1 93 ? -4.210 -0.965 13.359 1.00 94.44 93 LYS A N 1
ATOM 742 C CA . LYS A 1 93 ? -4.940 -2.019 12.651 1.00 94.44 93 LYS A CA 1
ATOM 743 C C . LYS A 1 93 ? -4.492 -2.190 11.201 1.00 94.44 93 LYS A C 1
ATOM 745 O O . LYS A 1 93 ? -5.032 -3.052 10.522 1.00 94.44 93 LYS A O 1
ATOM 750 N N . ILE A 1 94 ? -3.505 -1.421 10.748 1.00 95.25 94 ILE A N 1
ATOM 751 C CA . ILE A 1 94 ? -2.973 -1.503 9.392 1.00 95.25 94 ILE A CA 1
ATOM 752 C C . ILE A 1 94 ? -1.507 -1.912 9.456 1.00 95.25 94 ILE A C 1
ATOM 754 O O . ILE A 1 94 ? -0.696 -1.280 10.127 1.00 95.25 94 ILE A O 1
ATOM 758 N N . SER A 1 95 ? -1.162 -2.963 8.721 1.00 95.06 95 SER A N 1
ATOM 759 C CA . SER A 1 95 ? 0.226 -3.362 8.494 1.00 95.06 95 SER A CA 1
ATOM 760 C C . SER A 1 95 ? 0.594 -3.147 7.035 1.00 95.06 95 SER A C 1
ATOM 762 O O . SER A 1 95 ? -0.121 -3.593 6.142 1.00 95.06 95 SER A O 1
ATOM 764 N N . LEU A 1 96 ? 1.735 -2.510 6.780 1.00 94.81 96 LEU A N 1
ATOM 765 C CA . LEU A 1 96 ? 2.265 -2.319 5.433 1.00 94.81 96 LEU A CA 1
ATOM 766 C C . LEU A 1 96 ? 3.441 -3.264 5.179 1.00 94.81 96 LEU A C 1
ATOM 768 O O . LEU A 1 96 ? 4.440 -3.248 5.895 1.00 94.81 96 LEU A O 1
ATOM 772 N N . VAL A 1 97 ? 3.351 -4.030 4.097 1.00 95.75 97 VAL A N 1
ATOM 773 C CA . VAL A 1 97 ? 4.460 -4.780 3.510 1.00 95.75 97 VAL A CA 1
ATOM 774 C C . VAL A 1 97 ? 4.736 -4.176 2.143 1.00 95.75 97 VAL A C 1
ATOM 776 O O . VAL A 1 97 ? 3.885 -4.228 1.257 1.00 95.75 97 VAL A O 1
ATOM 779 N N . ALA A 1 98 ? 5.920 -3.603 1.956 1.00 93.38 98 ALA A N 1
ATOM 780 C CA . ALA A 1 98 ? 6.272 -2.906 0.726 1.00 93.38 98 ALA A CA 1
ATOM 781 C C . ALA A 1 98 ? 7.572 -3.427 0.106 1.00 93.38 98 ALA A C 1
ATOM 783 O O . ALA A 1 98 ? 8.452 -3.917 0.816 1.00 93.38 98 ALA A O 1
ATOM 784 N N . THR A 1 99 ? 7.701 -3.297 -1.216 1.00 93.12 99 THR A N 1
ATOM 785 C CA . THR A 1 99 ? 8.977 -3.500 -1.926 1.00 93.12 99 THR A CA 1
ATOM 786 C C . THR A 1 99 ? 9.551 -2.182 -2.413 1.00 93.12 99 THR A C 1
ATOM 788 O O . THR A 1 99 ? 8.806 -1.249 -2.722 1.00 93.12 99 THR A O 1
ATOM 791 N N . ILE A 1 100 ? 10.883 -2.132 -2.478 1.00 90.94 100 ILE A N 1
ATOM 792 C CA . ILE A 1 100 ? 11.661 -1.009 -2.993 1.00 90.94 100 ILE A CA 1
ATOM 793 C C . ILE A 1 100 ? 12.687 -1.560 -3.974 1.00 90.94 100 ILE A C 1
ATOM 795 O O . ILE A 1 100 ? 13.548 -2.338 -3.568 1.00 90.94 100 ILE A O 1
ATOM 799 N N . ASP A 1 101 ? 12.642 -1.099 -5.223 1.00 89.31 101 ASP A N 1
ATOM 800 C CA . ASP A 1 101 ? 13.555 -1.572 -6.269 1.00 89.31 101 ASP A CA 1
ATOM 801 C C . ASP A 1 101 ? 14.462 -0.457 -6.813 1.00 89.31 101 ASP A C 1
ATOM 803 O O . ASP A 1 101 ? 15.563 -0.722 -7.303 1.00 89.31 101 ASP A O 1
ATOM 807 N N . LYS A 1 102 ? 14.060 0.821 -6.717 1.00 87.56 102 LYS A N 1
ATOM 808 C CA . LYS A 1 102 ? 14.966 1.924 -7.088 1.00 87.56 102 LYS A CA 1
ATOM 809 C C . LYS A 1 102 ? 16.056 2.104 -6.034 1.00 87.56 102 LYS A C 1
ATOM 811 O O . LYS A 1 102 ? 15.774 2.210 -4.845 1.00 87.56 102 LYS A O 1
ATOM 816 N N . ILE A 1 103 ? 17.288 2.329 -6.497 1.00 86.12 103 ILE A N 1
ATOM 817 C CA . ILE A 1 103 ? 18.454 2.667 -5.654 1.00 86.12 103 ILE A CA 1
ATOM 818 C C . ILE A 1 103 ? 18.161 3.862 -4.732 1.00 86.12 103 ILE A C 1
ATOM 820 O O . ILE A 1 103 ? 18.588 3.890 -3.582 1.00 86.12 103 ILE A O 1
ATOM 824 N N . TYR A 1 104 ? 17.396 4.840 -5.222 1.00 83.00 104 TYR A N 1
ATOM 825 C CA . TYR A 1 104 ? 17.021 6.026 -4.454 1.00 83.00 104 TYR A CA 1
ATOM 826 C C . TYR A 1 104 ? 15.702 5.879 -3.684 1.00 83.00 104 TYR A C 1
ATOM 828 O O . TYR A 1 104 ? 15.229 6.854 -3.112 1.00 83.00 104 TYR A O 1
ATOM 836 N N . GLY A 1 105 ? 15.090 4.693 -3.655 1.00 79.12 105 GLY A N 1
ATOM 837 C CA . GLY A 1 105 ? 13.800 4.481 -2.996 1.00 79.12 105 GLY A CA 1
ATOM 838 C C . GLY A 1 105 ? 13.838 4.749 -1.490 1.00 79.12 105 GLY A C 1
ATOM 839 O O . GLY A 1 105 ? 12.864 5.238 -0.933 1.00 79.12 105 GLY A O 1
ATOM 840 N N . ALA A 1 106 ? 14.994 4.570 -0.843 1.00 72.50 106 ALA A N 1
ATOM 841 C CA . ALA A 1 106 ? 15.191 4.949 0.559 1.00 72.50 106 ALA A CA 1
ATOM 842 C C . ALA A 1 106 ? 15.084 6.471 0.812 1.00 72.50 106 ALA A C 1
ATOM 844 O O . ALA A 1 106 ? 14.803 6.888 1.937 1.00 72.50 106 ALA A O 1
ATOM 845 N N . PHE A 1 107 ? 15.280 7.295 -0.226 1.00 79.00 107 PHE A N 1
ATOM 846 C CA . PHE A 1 107 ? 15.089 8.748 -0.175 1.00 79.00 107 PHE A CA 1
ATOM 847 C C . PHE A 1 107 ? 13.647 9.176 -0.453 1.00 79.00 107 PHE A C 1
ATOM 849 O O . PHE A 1 107 ? 13.365 10.368 -0.387 1.00 79.00 107 PHE A O 1
ATOM 856 N N . ALA A 1 108 ? 12.741 8.242 -0.766 1.00 80.19 108 ALA A N 1
ATOM 857 C CA . ALA A 1 108 ? 11.326 8.569 -0.911 1.00 80.19 108 ALA A CA 1
ATOM 858 C C . ALA A 1 108 ? 10.743 9.095 0.409 1.00 80.19 108 ALA A C 1
ATOM 860 O O . ALA A 1 108 ? 9.879 9.961 0.382 1.00 80.19 108 ALA A O 1
ATOM 861 N N . PHE A 1 109 ? 11.262 8.610 1.542 1.00 85.56 109 PHE A N 1
ATOM 862 C CA . PHE A 1 109 ? 10.815 9.010 2.869 1.00 85.56 109 PHE A CA 1
ATOM 863 C C . PHE A 1 109 ? 11.751 10.030 3.511 1.00 85.56 109 PHE A C 1
ATOM 865 O O . PHE A 1 109 ? 12.980 9.862 3.511 1.00 85.56 109 PHE A O 1
ATOM 872 N N . ASP A 1 110 ? 11.171 11.048 4.135 1.00 87.75 110 ASP A N 1
ATOM 873 C CA . ASP A 1 110 ? 11.904 11.932 5.030 1.00 87.75 110 ASP A CA 1
ATOM 874 C C . ASP A 1 110 ? 12.150 11.277 6.406 1.00 87.75 110 ASP A C 1
ATOM 876 O O . ASP A 1 110 ? 11.781 10.129 6.676 1.00 87.75 110 ASP A O 1
ATOM 880 N N . GLN A 1 111 ? 12.845 11.991 7.293 1.00 88.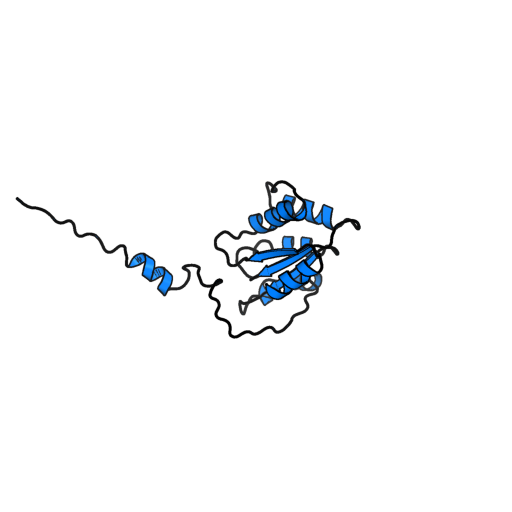12 111 GLN A N 1
ATOM 881 C CA . GLN A 1 111 ? 13.177 11.461 8.614 1.00 88.12 111 GLN A CA 1
ATOM 882 C C . GLN A 1 111 ? 11.955 11.316 9.535 1.00 88.12 111 GLN A C 1
ATOM 884 O O . GLN A 1 111 ? 11.923 10.390 10.347 1.00 88.12 111 GLN A O 1
ATOM 889 N N . CYS A 1 112 ? 10.969 12.204 9.416 1.00 88.19 112 CYS A N 1
ATOM 890 C CA . CYS A 1 112 ? 9.747 12.171 10.212 1.00 88.19 112 CYS A CA 1
ATOM 891 C C . CYS A 1 112 ? 8.893 10.959 9.820 1.00 88.19 112 CYS A C 1
ATOM 893 O O . CYS A 1 112 ? 8.531 10.160 10.682 1.00 88.19 112 CYS A O 1
ATOM 895 N N . GLN A 1 113 ? 8.678 10.760 8.521 1.00 89.19 113 GLN A N 1
ATOM 896 C CA . GLN A 1 113 ? 7.949 9.628 7.957 1.00 89.19 113 GLN A CA 1
ATOM 897 C C . GLN A 1 113 ? 8.618 8.299 8.324 1.00 89.19 113 GLN A C 1
ATOM 899 O O . GLN A 1 113 ? 7.957 7.376 8.796 1.00 89.19 113 GLN A O 1
ATOM 904 N N . ARG A 1 114 ? 9.951 8.196 8.199 1.00 87.19 114 ARG A N 1
ATOM 905 C CA . ARG A 1 114 ? 10.681 6.985 8.620 1.00 87.19 114 ARG A CA 1
ATOM 906 C C . ARG A 1 114 ? 10.523 6.684 10.108 1.00 87.19 114 ARG A C 1
ATOM 908 O O . ARG A 1 114 ? 10.432 5.517 10.475 1.00 87.19 114 ARG A O 1
ATOM 915 N N . SER A 1 115 ? 10.498 7.716 10.953 1.00 88.38 115 SER A N 1
ATOM 916 C CA . SER A 1 115 ? 10.291 7.541 12.393 1.00 88.38 115 SER A CA 1
ATOM 917 C C . SER A 1 115 ? 8.881 7.054 12.731 1.00 88.38 115 SER A C 1
ATOM 919 O O . SER A 1 115 ? 8.698 6.449 13.782 1.00 88.38 115 SER A O 1
ATOM 921 N N . GLN A 1 116 ? 7.893 7.333 11.879 1.00 89.62 116 GLN A N 1
ATOM 922 C CA . GLN A 1 116 ? 6.509 6.893 12.061 1.00 89.62 116 GLN A CA 1
ATOM 923 C C . GLN A 1 116 ? 6.277 5.476 11.518 1.00 89.62 116 GLN A C 1
ATOM 925 O O . GLN A 1 116 ? 5.573 4.687 12.139 1.00 89.62 116 GLN A O 1
ATOM 930 N N . LEU A 1 117 ? 6.906 5.134 10.390 1.00 85.81 117 LEU A N 1
ATOM 931 C CA . LEU A 1 117 ? 6.665 3.885 9.658 1.00 85.81 117 LEU A CA 1
ATOM 932 C C . LEU A 1 117 ? 7.327 2.631 10.256 1.00 85.81 117 LEU A C 1
ATOM 934 O O . LEU A 1 117 ? 7.075 1.541 9.754 1.00 85.81 117 LEU A O 1
ATOM 938 N N . ASN A 1 118 ? 8.156 2.755 11.304 1.00 86.62 118 ASN A N 1
ATOM 939 C CA . ASN A 1 118 ? 8.774 1.635 12.042 1.00 86.62 118 ASN A CA 1
ATOM 940 C C . ASN A 1 118 ? 9.240 0.463 11.150 1.00 86.62 118 ASN A C 1
ATOM 942 O O . ASN A 1 118 ? 9.001 -0.709 11.451 1.00 86.62 118 ASN A O 1
ATOM 946 N N . PHE A 1 119 ? 9.888 0.773 10.024 1.00 89.31 119 PHE A N 1
ATOM 947 C CA . PHE A 1 119 ? 10.210 -0.241 9.028 1.00 89.31 119 PHE A CA 1
ATOM 948 C C . PHE A 1 119 ? 11.223 -1.267 9.537 1.00 89.31 119 PHE A C 1
ATOM 950 O O . PHE A 1 119 ? 12.276 -0.927 10.078 1.00 89.31 119 PHE A O 1
ATOM 957 N N . ILE A 1 120 ? 10.945 -2.534 9.233 1.00 92.69 120 ILE A N 1
ATOM 958 C CA . ILE A 1 120 ? 11.904 -3.632 9.338 1.00 92.69 120 ILE A CA 1
ATOM 959 C C . ILE A 1 120 ? 12.364 -3.958 7.919 1.00 92.69 120 ILE A C 1
ATOM 961 O O . ILE A 1 120 ? 11.588 -4.438 7.095 1.00 92.69 120 ILE A O 1
ATOM 965 N N . SER A 1 121 ? 13.629 -3.668 7.623 1.00 90.94 121 SER A N 1
ATOM 966 C CA . SER A 1 121 ? 14.215 -3.961 6.312 1.00 90.94 121 SER A CA 1
ATOM 967 C C . SER A 1 121 ? 14.686 -5.410 6.258 1.00 90.94 121 SER A C 1
ATOM 969 O O . SER A 1 121 ? 15.443 -5.848 7.123 1.00 90.94 121 SER A O 1
ATOM 971 N N . ILE A 1 122 ? 14.257 -6.143 5.232 1.00 92.94 122 ILE A N 1
ATOM 972 C CA . ILE A 1 122 ? 14.638 -7.539 5.009 1.00 92.94 122 ILE A CA 1
ATOM 973 C C . ILE A 1 122 ? 15.294 -7.641 3.637 1.00 92.94 122 ILE A C 1
ATOM 975 O O . ILE A 1 122 ? 14.700 -7.271 2.621 1.00 92.94 122 ILE A O 1
ATOM 979 N N . GLU A 1 123 ? 16.515 -8.165 3.602 1.00 92.38 123 GLU A N 1
ATOM 980 C CA . GLU A 1 123 ? 17.211 -8.416 2.347 1.00 92.38 123 GLU A CA 1
ATOM 981 C C . GLU A 1 123 ? 16.557 -9.593 1.616 1.00 92.38 123 GLU A C 1
ATOM 983 O O . GLU A 1 123 ? 16.549 -10.729 2.087 1.00 92.38 123 GLU A O 1
ATOM 988 N N . THR A 1 124 ? 15.981 -9.304 0.450 1.00 91.50 124 THR A N 1
ATOM 989 C CA . THR A 1 124 ? 15.301 -10.290 -0.401 1.00 91.50 124 THR A CA 1
ATOM 990 C C . THR A 1 124 ? 15.780 -10.174 -1.847 1.00 91.50 124 THR A C 1
ATOM 992 O O . THR A 1 124 ? 14.992 -10.139 -2.789 1.00 91.50 124 THR A O 1
ATOM 995 N N . ALA A 1 125 ? 17.100 -10.101 -2.038 1.00 90.00 125 ALA A N 1
ATOM 996 C CA . ALA A 1 125 ? 17.701 -10.028 -3.365 1.00 90.00 125 ALA A CA 1
ATOM 997 C C . ALA A 1 125 ? 17.421 -11.317 -4.158 1.00 90.00 125 ALA A C 1
ATOM 999 O O . ALA A 1 125 ? 17.911 -12.396 -3.821 1.00 90.00 125 ALA A O 1
ATOM 1000 N N . THR A 1 126 ? 16.629 -11.208 -5.228 1.00 91.00 126 THR A N 1
ATOM 1001 C CA . THR A 1 126 ? 16.361 -12.319 -6.152 1.00 91.00 126 THR A CA 1
ATOM 1002 C C . THR A 1 126 ? 16.963 -12.031 -7.523 1.00 91.00 126 THR A C 1
ATOM 1004 O O . THR A 1 126 ? 17.060 -10.880 -7.939 1.00 91.00 126 THR A O 1
ATOM 1007 N N . PHE A 1 127 ? 17.341 -13.083 -8.251 1.00 93.56 127 PHE A N 1
ATOM 1008 C CA . PHE A 1 127 ? 17.820 -12.977 -9.636 1.00 93.56 127 PHE A CA 1
ATOM 1009 C C . PHE A 1 127 ? 16.690 -13.097 -10.671 1.00 93.56 127 PHE A C 1
ATOM 1011 O O . PHE A 1 127 ? 16.950 -13.325 -11.853 1.00 93.56 127 PHE A O 1
ATOM 1018 N N . MET A 1 128 ? 15.428 -12.998 -10.243 1.00 92.50 128 MET A N 1
ATOM 1019 C CA . MET A 1 128 ? 14.301 -13.066 -11.168 1.00 92.50 128 MET A CA 1
ATOM 1020 C C . MET A 1 128 ? 14.239 -11.790 -12.019 1.00 92.50 128 MET A C 1
ATOM 1022 O O . MET A 1 128 ? 14.428 -10.694 -11.492 1.00 92.50 128 MET A O 1
ATOM 1026 N N . PRO A 1 129 ? 13.979 -11.902 -13.332 1.00 90.56 129 PRO A N 1
ATOM 1027 C CA . PRO A 1 129 ? 13.874 -10.731 -14.192 1.00 90.56 129 PRO A CA 1
ATOM 1028 C C . PRO A 1 129 ? 12.610 -9.916 -13.878 1.00 90.56 129 PRO A C 1
ATOM 1030 O O . PRO A 1 129 ? 11.544 -10.488 -13.647 1.00 90.56 129 PRO A O 1
ATOM 1033 N N . TYR A 1 130 ? 12.713 -8.587 -13.978 1.00 88.69 130 TYR A N 1
ATOM 1034 C CA . TYR A 1 130 ? 11.612 -7.621 -13.824 1.00 88.69 130 TYR A CA 1
ATOM 1035 C C . TYR A 1 130 ? 10.642 -7.635 -15.017 1.00 88.69 130 TYR A C 1
ATOM 1037 O O . TYR A 1 130 ? 10.478 -6.645 -15.734 1.00 88.69 130 TYR A O 1
ATOM 1045 N N . VAL A 1 131 ? 10.046 -8.792 -15.307 1.00 88.06 131 VAL A N 1
ATOM 1046 C CA . VAL A 1 131 ? 9.235 -9.015 -16.514 1.00 88.06 131 VAL A CA 1
ATOM 1047 C C . VAL A 1 131 ? 7.950 -8.204 -16.495 1.00 88.06 131 VAL A C 1
ATOM 1049 O O . VAL A 1 131 ? 7.463 -7.886 -17.571 1.00 88.06 131 VAL A O 1
ATOM 1052 N N . HIS A 1 132 ? 7.377 -7.904 -15.328 1.00 85.12 132 HIS A N 1
ATOM 1053 C CA . HIS A 1 132 ? 6.095 -7.203 -15.205 1.00 85.12 132 HIS A CA 1
ATOM 1054 C C . HIS A 1 132 ? 6.286 -5.695 -15.039 1.00 85.12 132 HIS A C 1
ATOM 1056 O O . HIS A 1 132 ? 5.619 -4.905 -15.702 1.00 85.12 132 HIS A O 1
ATOM 1062 N N . GLU A 1 133 ? 7.268 -5.321 -14.235 1.00 82.56 133 GLU A N 1
ATOM 1063 C CA . GLU A 1 133 ? 7.607 -3.961 -13.841 1.00 82.56 133 GLU A CA 1
ATOM 1064 C C . GLU A 1 133 ? 8.213 -3.167 -15.010 1.00 82.56 133 GLU A C 1
ATOM 1066 O O . GLU A 1 133 ? 8.066 -1.949 -15.084 1.00 82.56 133 GLU A O 1
ATOM 1071 N N . THR A 1 134 ? 8.855 -3.852 -15.968 1.00 79.75 134 THR A N 1
ATOM 1072 C CA . THR A 1 134 ? 9.458 -3.230 -17.164 1.00 79.75 134 THR A CA 1
ATOM 1073 C C . THR A 1 134 ? 8.629 -3.382 -18.443 1.00 79.75 134 THR A C 1
ATOM 1075 O O . THR A 1 134 ? 9.103 -3.011 -19.518 1.00 79.75 134 THR A O 1
ATOM 1078 N N . LYS A 1 135 ? 7.386 -3.893 -18.362 1.00 71.62 135 LYS A N 1
ATOM 1079 C CA . LYS A 1 135 ? 6.502 -4.007 -19.547 1.00 71.62 135 LYS A CA 1
ATOM 1080 C C . LYS A 1 135 ? 6.099 -2.661 -20.119 1.00 71.62 135 LYS A C 1
ATOM 1082 O O . LYS A 1 135 ? 5.777 -2.582 -21.305 1.00 71.62 135 LYS A O 1
ATOM 1087 N N . SER A 1 136 ? 6.091 -1.625 -19.289 1.00 58.31 136 SER A N 1
ATOM 1088 C CA . SER A 1 136 ? 5.785 -0.274 -19.725 1.00 58.31 136 SER A CA 1
ATOM 1089 C C . SER A 1 136 ? 6.785 0.137 -20.807 1.00 58.31 136 SER A C 1
ATOM 1091 O O . SER A 1 136 ? 7.987 -0.126 -20.724 1.00 58.31 136 SER A O 1
ATOM 1093 N N . GLY A 1 137 ? 6.288 0.765 -21.875 1.00 58.28 137 GLY A N 1
ATOM 1094 C CA . GLY A 1 137 ? 7.061 1.178 -23.053 1.00 58.28 137 GLY A CA 1
ATOM 1095 C C . GLY A 1 137 ? 8.083 2.289 -22.773 1.00 58.28 137 GLY A C 1
ATOM 1096 O O . GLY A 1 137 ? 8.275 3.191 -23.581 1.00 58.28 137 GLY A O 1
ATOM 1097 N N . HIS A 1 138 ? 8.702 2.295 -21.597 1.00 62.31 138 HIS A N 1
ATOM 1098 C CA . HIS A 1 138 ? 9.633 3.299 -21.119 1.00 62.31 138 HIS A CA 1
ATOM 1099 C C . HIS A 1 138 ? 11.064 3.064 -21.604 1.00 62.31 138 HIS A C 1
ATOM 1101 O O . HIS A 1 138 ? 11.829 4.032 -21.675 1.00 62.31 138 HIS A O 1
ATOM 1107 N N . SER A 1 139 ? 11.407 1.835 -22.010 1.00 67.62 139 SER A N 1
ATOM 1108 C CA . SER A 1 139 ? 12.717 1.530 -22.586 1.00 67.62 139 SER A CA 1
ATOM 1109 C C . SER A 1 139 ? 12.888 2.171 -23.968 1.00 67.62 139 SER A C 1
ATOM 1111 O O . SER A 1 139 ? 11.938 2.316 -24.740 1.00 67.62 139 SER A O 1
ATOM 1113 N N . ILE A 1 140 ? 14.125 2.558 -24.296 1.00 71.31 140 ILE A N 1
ATOM 1114 C CA . ILE A 1 140 ? 14.475 3.166 -25.592 1.00 71.31 140 ILE A CA 1
ATOM 1115 C C . ILE A 1 140 ? 14.022 2.268 -26.754 1.00 71.31 140 ILE A C 1
ATOM 1117 O O . ILE A 1 140 ? 13.472 2.757 -27.739 1.00 71.31 140 ILE A O 1
ATOM 1121 N N . TRP A 1 141 ? 14.199 0.955 -26.601 1.00 67.25 141 TRP A N 1
ATOM 1122 C CA . TRP A 1 141 ? 13.868 -0.049 -27.610 1.00 67.25 141 TRP A CA 1
ATOM 1123 C C . TRP A 1 141 ? 12.360 -0.298 -27.742 1.00 67.25 141 TRP A C 1
ATOM 1125 O O . TRP A 1 141 ? 11.864 -0.488 -28.849 1.00 67.25 141 TRP A O 1
ATOM 1135 N N . ALA A 1 142 ? 11.604 -0.219 -26.643 1.00 65.19 142 ALA A N 1
ATOM 1136 C CA . ALA A 1 142 ? 10.144 -0.277 -26.707 1.00 65.19 142 ALA A CA 1
ATOM 1137 C C . ALA A 1 142 ? 9.561 0.977 -27.386 1.00 65.19 142 ALA A C 1
ATOM 1139 O O . ALA A 1 142 ? 8.650 0.876 -28.208 1.00 65.19 142 ALA A O 1
ATOM 1140 N N . LYS A 1 143 ? 10.133 2.162 -27.116 1.00 60.78 143 LYS A N 1
ATOM 1141 C CA . LYS A 1 143 ? 9.735 3.426 -27.767 1.00 60.78 143 LYS A CA 1
ATOM 1142 C C . LYS A 1 143 ? 10.061 3.453 -29.259 1.00 60.78 143 LYS A C 1
ATOM 1144 O O . LYS A 1 143 ? 9.305 4.044 -30.032 1.00 60.78 143 LYS A O 1
ATOM 1149 N N . SER A 1 144 ? 11.176 2.850 -29.676 1.00 59.50 144 SER A N 1
ATOM 1150 C CA . SER A 1 144 ? 11.557 2.786 -31.091 1.00 59.50 144 SER A CA 1
ATOM 1151 C C . SER A 1 144 ? 10.706 1.784 -31.875 1.00 59.50 144 SER A C 1
ATOM 1153 O O . SER A 1 144 ? 10.313 2.096 -32.999 1.00 59.50 144 SER A O 1
ATOM 1155 N N . ALA A 1 145 ? 10.318 0.654 -31.274 1.00 59.56 145 ALA A N 1
ATOM 1156 C CA . ALA A 1 145 ? 9.440 -0.336 -31.902 1.00 59.56 145 ALA A CA 1
ATOM 1157 C C . ALA A 1 145 ? 8.079 0.252 -32.336 1.00 59.56 145 ALA A C 1
ATOM 1159 O O . ALA A 1 145 ? 7.597 -0.060 -33.422 1.00 59.56 145 ALA A O 1
ATOM 1160 N N . GLY A 1 146 ? 7.501 1.174 -31.554 1.00 54.34 146 GLY A N 1
ATOM 1161 C CA . GLY A 1 146 ? 6.257 1.871 -31.918 1.00 54.34 146 GLY A CA 1
ATOM 1162 C C . GLY A 1 146 ? 6.405 2.920 -33.033 1.00 54.34 146 GLY A C 1
ATOM 1163 O O . GLY A 1 146 ? 5.434 3.225 -33.721 1.00 54.34 146 GLY A O 1
ATOM 1164 N N . LYS A 1 147 ? 7.610 3.469 -33.253 1.00 52.34 147 LYS A N 1
ATOM 1165 C CA . LYS A 1 147 ? 7.876 4.459 -34.318 1.00 52.34 147 LYS A CA 1
ATOM 1166 C C . LYS A 1 147 ? 8.240 3.831 -35.663 1.00 52.34 147 LYS A C 1
ATOM 1168 O O . LYS A 1 147 ? 8.015 4.458 -36.694 1.00 52.34 147 LYS A O 1
ATOM 1173 N N . ILE A 1 148 ? 8.758 2.603 -35.671 1.00 48.56 148 ILE A N 1
ATOM 1174 C CA . ILE A 1 148 ? 9.164 1.900 -36.901 1.00 48.56 148 ILE A CA 1
ATOM 1175 C C . ILE A 1 148 ? 7.949 1.516 -37.779 1.00 48.56 148 ILE A C 1
ATOM 1177 O O . ILE A 1 148 ? 8.103 1.323 -38.980 1.00 48.56 148 ILE A O 1
ATOM 1181 N N . GLY A 1 149 ? 6.725 1.507 -37.234 1.00 45.50 149 GLY A N 1
ATOM 1182 C CA . GLY A 1 149 ? 5.491 1.260 -37.998 1.00 45.50 149 GLY A CA 1
ATOM 1183 C C . GLY A 1 149 ? 4.930 2.455 -38.788 1.00 45.50 149 GLY A C 1
ATOM 1184 O O . GLY A 1 149 ? 4.012 2.263 -39.579 1.00 45.50 149 GLY A O 1
ATOM 1185 N N . ASN A 1 150 ? 5.467 3.670 -38.608 1.00 43.06 150 ASN A N 1
ATOM 1186 C CA . ASN A 1 150 ? 4.965 4.904 -39.240 1.00 43.06 150 ASN A CA 1
ATOM 1187 C C . ASN A 1 150 ? 5.908 5.472 -40.318 1.00 43.06 150 ASN A C 1
ATOM 1189 O O . ASN A 1 150 ? 5.908 6.676 -40.582 1.00 43.06 150 ASN A O 1
ATOM 1193 N N . PHE A 1 151 ? 6.692 4.622 -40.988 1.00 43.09 151 PHE A N 1
ATOM 1194 C CA . PHE A 1 151 ? 7.288 5.007 -42.268 1.00 43.09 151 PHE A CA 1
ATOM 1195 C C . PHE A 1 151 ? 6.181 5.080 -43.324 1.00 43.09 151 PHE A C 1
ATOM 1197 O O . PHE A 1 151 ? 5.774 4.078 -43.903 1.00 43.09 151 PHE A O 1
ATOM 1204 N N . THR A 1 152 ? 5.650 6.292 -43.489 1.00 43.31 152 THR A N 1
ATOM 1205 C CA . THR A 1 152 ? 5.085 6.860 -44.720 1.00 43.31 152 THR A CA 1
ATOM 1206 C C . THR A 1 152 ? 4.791 5.843 -45.826 1.00 43.31 152 THR A C 1
ATOM 1208 O O . THR A 1 152 ? 5.684 5.448 -46.577 1.00 43.31 152 THR A O 1
ATOM 1211 N N . LYS A 1 153 ? 3.508 5.498 -46.001 1.00 42.84 153 LYS A N 1
ATOM 1212 C CA . LYS A 1 153 ? 3.010 5.068 -47.311 1.00 42.84 153 LYS A CA 1
ATOM 1213 C C . LYS A 1 153 ? 3.383 6.167 -48.308 1.00 42.84 153 LYS A C 1
ATOM 1215 O O . LYS A 1 153 ? 2.845 7.269 -48.230 1.00 42.84 153 LYS A O 1
ATOM 1220 N N . PHE A 1 154 ? 4.331 5.890 -49.198 1.00 44.19 154 PHE A N 1
ATOM 1221 C CA . PHE A 1 154 ? 4.573 6.747 -50.351 1.00 44.19 154 PHE A CA 1
ATOM 1222 C C . PHE A 1 154 ? 3.261 6.851 -51.142 1.00 44.19 154 PHE A C 1
ATOM 1224 O O . PHE A 1 154 ? 2.636 5.815 -51.393 1.00 44.19 154 PHE A O 1
ATOM 1231 N N . PRO A 1 155 ? 2.799 8.057 -51.514 1.00 44.00 155 PRO A N 1
ATOM 1232 C CA . PRO A 1 155 ? 1.658 8.172 -52.403 1.00 44.00 155 PRO A CA 1
ATOM 1233 C C . PRO A 1 155 ? 2.061 7.579 -53.755 1.00 44.00 155 PRO A C 1
ATOM 1235 O O . PRO A 1 155 ? 2.929 8.110 -54.444 1.00 44.00 155 PRO A O 1
ATOM 1238 N N . VAL A 1 156 ? 1.445 6.455 -54.120 1.00 49.66 156 VAL A N 1
ATOM 1239 C CA . VAL A 1 156 ? 1.488 5.942 -55.489 1.00 49.66 156 VAL A CA 1
ATOM 1240 C C . VAL A 1 156 ? 0.664 6.912 -56.324 1.00 49.66 156 VAL A C 1
ATOM 1242 O O . VAL A 1 156 ? -0.565 6.872 -56.322 1.00 49.66 156 VAL A O 1
ATOM 1245 N N . THR A 1 157 ? 1.335 7.847 -56.986 1.00 46.62 157 THR A N 1
ATOM 1246 C CA . THR A 1 157 ? 0.733 8.647 -58.043 1.00 46.62 157 THR A CA 1
ATOM 1247 C C . THR A 1 157 ? 0.508 7.740 -59.247 1.00 46.62 157 THR A C 1
ATOM 1249 O O . THR A 1 157 ? 1.407 7.531 -60.058 1.00 46.62 157 THR A O 1
ATOM 1252 N N . ASN A 1 158 ? -0.706 7.203 -59.373 1.00 47.75 158 ASN A N 1
ATOM 1253 C CA . ASN A 1 158 ? -1.196 6.727 -60.661 1.00 47.75 158 ASN A CA 1
ATOM 1254 C C . ASN A 1 158 ? -1.298 7.947 -61.582 1.00 47.75 158 ASN A C 1
ATOM 1256 O O . ASN A 1 158 ? -2.173 8.793 -61.400 1.00 47.75 158 ASN A O 1
ATOM 1260 N N . LYS A 1 159 ? -0.363 8.066 -62.525 1.00 41.78 159 LYS A N 1
ATOM 1261 C CA . LYS A 1 159 ? -0.555 8.884 -63.719 1.00 41.78 159 LYS A CA 1
ATOM 1262 C C . LYS A 1 159 ? -1.018 7.958 -64.836 1.00 41.78 159 LYS A C 1
ATOM 1264 O O . LYS A 1 159 ? -0.321 6.993 -65.146 1.00 41.78 159 LYS A O 1
ATOM 1269 N N . GLU A 1 160 ? -2.213 8.258 -65.331 1.00 42.97 160 GLU A N 1
ATOM 1270 C CA . GLU A 1 160 ? -2.742 7.832 -66.630 1.00 42.97 160 GLU A CA 1
ATOM 1271 C C . GLU A 1 160 ? -1.839 8.297 -67.781 1.00 42.97 160 GLU A C 1
ATOM 1273 O O . GLU A 1 160 ? -1.178 9.357 -67.627 1.00 42.97 160 GLU A O 1
#

Radius of gyration: 20.82 Å; Cα contacts (8 Å, |Δi|>4): 174; chains: 1; bounding box: 37×32×85 Å

Solvent-accessible surface area (backbone atoms only — not comparable to full-atom values): 9724 Å² total; per-residue (Å²): 105,71,71,58,53,53,53,42,46,75,69,73,45,50,72,48,82,45,62,36,62,44,92,84,43,34,47,59,55,53,50,32,47,48,35,37,76,74,66,73,38,78,67,51,95,46,62,68,62,33,48,53,53,50,42,60,49,37,65,38,90,85,41,71,57,38,37,38,37,34,39,36,54,63,24,82,34,37,60,85,47,45,70,59,50,48,59,45,49,62,26,90,31,36,45,80,47,72,40,73,79,59,91,64,33,77,68,70,49,56,73,68,56,50,70,62,62,71,76,81,88,74,94,75,91,68,91,71,77,66,69,73,68,60,62,58,64,76,47,73,67,52,49,46,61,70,53,69,78,66,71,69,81,72,82,80,78,82,75,131

Organism: Oikopleura dioica (NCBI:txid34765)

Mean predicted aligned error: 8.46 Å

Nearest PDB structures (foldseek):
  7jk4-assembly1_B  TM=7.950E-01  e=3.245E-08  Drosophila melanogaster
  7jk5-assembly1_B  TM=8.933E-01  e=2.719E-07  Drosophila melanogaster
  7jk3-assembly1_B  TM=7.957E-01  e=1.673E-07  Drosophila melanogaster
  4xgc-assembly1_B  TM=8.014E-01  e=4.160E-07  Drosophila melanogaster
  7ctg-assembly1_B  TM=8.227E-01  e=1.402E-06  Homo sapiens